Protein AF-A0A2E7USQ9-F1 (afdb_monomer_lite)

Sequence (144 aa):
MPRIRPIATLFLATFTAPALATEASSQSPYTQVRAAIDSMEGLHERLNRDIERGRTGPRGKAIECLTEQRAAMQSLLDLSRIERAQLVEAMADQDQGAVKQAHRNVMLWNVKAKVVADRVSGCPTQREYNVAKAVAEAEALGED

pLDDT: mean 79.6, std 19.43, range [35.69, 97.62]

Structure (mmCIF,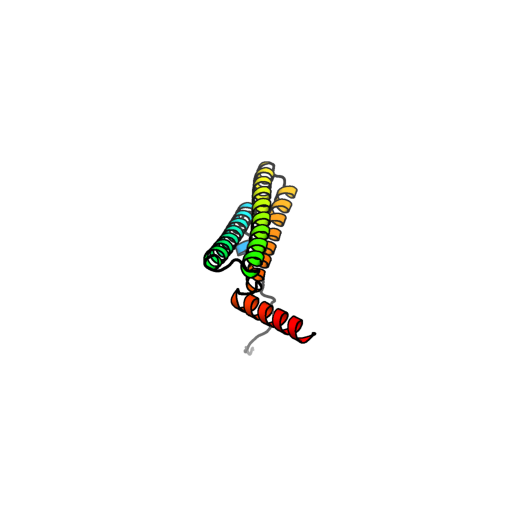 N/CA/C/O backbone):
data_AF-A0A2E7USQ9-F1
#
_entry.id   AF-A0A2E7USQ9-F1
#
loop_
_atom_site.group_PDB
_atom_site.id
_atom_site.type_symbol
_atom_site.label_atom_id
_atom_site.label_alt_id
_atom_site.label_comp_id
_atom_site.label_asym_id
_atom_site.label_entity_id
_atom_site.label_seq_id
_atom_site.pdbx_PDB_ins_code
_atom_site.Cartn_x
_atom_site.Cartn_y
_atom_site.Cartn_z
_atom_site.occupancy
_atom_site.B_iso_or_equiv
_atom_site.auth_seq_id
_atom_site.auth_comp_id
_atom_site.auth_asym_id
_atom_site.auth_atom_id
_atom_site.pdbx_PDB_model_num
ATOM 1 N N . MET A 1 1 ? -62.601 -39.008 -5.581 1.00 35.69 1 MET A N 1
ATOM 2 C CA . MET A 1 1 ? -61.443 -39.862 -5.926 1.00 35.69 1 MET A CA 1
ATOM 3 C C . MET A 1 1 ? -60.388 -39.014 -6.632 1.00 35.69 1 MET A C 1
ATOM 5 O O . MET A 1 1 ? -60.779 -38.174 -7.433 1.00 35.69 1 MET A O 1
ATOM 9 N N . PRO A 1 2 ? -59.098 -39.177 -6.294 1.00 42.56 2 PRO A N 1
ATOM 10 C CA . PRO A 1 2 ? -57.987 -38.326 -6.722 1.00 42.56 2 PRO A CA 1
ATOM 11 C C . PRO A 1 2 ? -57.250 -38.894 -7.948 1.00 42.56 2 PRO A C 1
ATOM 13 O O . PRO A 1 2 ? -57.318 -40.092 -8.216 1.00 42.56 2 PRO A O 1
ATOM 16 N N . ARG A 1 3 ? -56.445 -38.065 -8.625 1.00 43.75 3 ARG A N 1
ATOM 17 C CA . ARG A 1 3 ? -55.210 -38.526 -9.282 1.00 43.75 3 ARG A CA 1
ATOM 18 C C . ARG A 1 3 ? -54.097 -37.497 -9.082 1.00 43.75 3 ARG A C 1
ATOM 20 O O . ARG A 1 3 ? -54.270 -36.307 -9.311 1.00 43.75 3 ARG A O 1
ATOM 27 N N . ILE A 1 4 ? -52.986 -38.006 -8.568 1.00 47.16 4 ILE A N 1
ATOM 28 C CA . ILE A 1 4 ? -51.785 -37.325 -8.091 1.00 47.16 4 ILE A CA 1
ATOM 29 C C . ILE A 1 4 ? -50.684 -37.491 -9.156 1.00 47.16 4 ILE A C 1
ATOM 31 O O . ILE A 1 4 ? -50.366 -38.633 -9.460 1.00 47.16 4 ILE A O 1
ATOM 35 N N . ARG A 1 5 ? -50.123 -36.348 -9.614 1.00 45.59 5 ARG A N 1
ATOM 36 C CA . ARG A 1 5 ? -48.700 -35.993 -9.937 1.00 45.59 5 ARG A CA 1
ATOM 37 C C . ARG A 1 5 ? -47.876 -36.860 -10.929 1.00 45.59 5 ARG A C 1
ATOM 39 O O . ARG A 1 5 ? -48.326 -37.942 -11.278 1.00 45.59 5 ARG A O 1
ATOM 46 N N . PRO A 1 6 ? -46.609 -36.495 -11.279 1.00 57.44 6 PRO A N 1
ATOM 47 C CA . PRO A 1 6 ? -45.837 -35.221 -11.194 1.00 57.44 6 PRO A CA 1
ATOM 48 C C . PRO A 1 6 ? -45.204 -34.834 -12.567 1.00 57.44 6 PRO A C 1
ATOM 50 O O . PRO A 1 6 ? -45.391 -35.544 -13.543 1.00 57.44 6 PRO A O 1
ATOM 53 N N . ILE A 1 7 ? -44.508 -33.701 -12.738 1.00 45.31 7 ILE A N 1
ATOM 54 C CA . ILE A 1 7 ? -43.024 -33.556 -12.768 1.00 45.31 7 ILE A CA 1
ATOM 55 C C . ILE A 1 7 ? -42.801 -32.062 -13.122 1.00 45.31 7 ILE A C 1
ATOM 57 O O . ILE A 1 7 ? -43.359 -31.596 -14.107 1.00 45.31 7 ILE A O 1
ATOM 61 N N . ALA A 1 8 ? -42.311 -31.219 -12.204 1.00 41.78 8 ALA A N 1
ATOM 62 C CA . ALA A 1 8 ? -40.889 -30.896 -11.981 1.00 41.78 8 ALA A CA 1
ATOM 63 C C . ALA A 1 8 ? -40.335 -29.988 -13.112 1.00 41.78 8 ALA A C 1
ATOM 65 O O . ALA A 1 8 ? -40.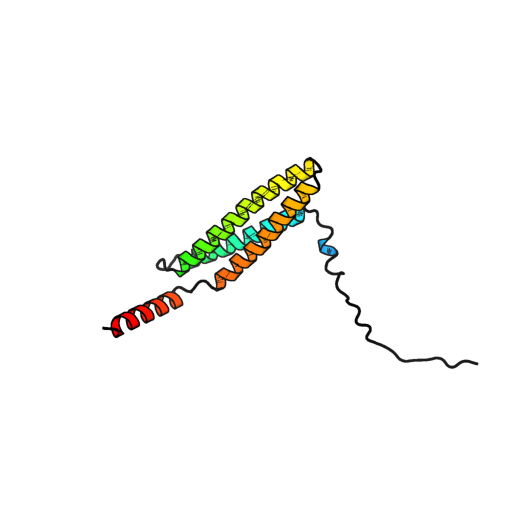545 -30.308 -14.270 1.00 41.78 8 ALA A O 1
ATOM 66 N N . THR A 1 9 ? -39.594 -28.890 -12.969 1.00 44.03 9 THR A N 1
ATOM 67 C CA . THR A 1 9 ? -39.052 -28.022 -11.906 1.00 44.03 9 THR A CA 1
ATOM 68 C C . THR A 1 9 ? -38.240 -26.941 -12.678 1.00 44.03 9 THR A C 1
ATOM 70 O O . THR A 1 9 ? -37.867 -27.195 -13.820 1.00 44.03 9 THR A O 1
ATOM 73 N N . LEU A 1 10 ? -37.863 -25.827 -12.025 1.00 41.69 10 LEU A N 1
ATOM 74 C CA . LEU A 1 10 ? -36.757 -24.899 -12.376 1.00 41.69 10 LEU A CA 1
ATOM 75 C C . LEU A 1 10 ? -37.043 -23.929 -13.548 1.00 41.69 10 LEU A C 1
ATOM 77 O O . LEU A 1 10 ? -37.456 -24.338 -14.616 1.00 41.69 10 LEU A O 1
ATOM 81 N N . PHE A 1 11 ? -36.859 -22.613 -13.454 1.00 41.03 11 PHE A N 1
ATOM 82 C CA . PHE A 1 11 ? -35.869 -21.827 -12.718 1.00 41.03 11 PHE A CA 1
ATOM 83 C C . PHE A 1 11 ? -36.539 -20.550 -12.174 1.00 41.03 11 PHE A C 1
ATOM 85 O O . PHE A 1 11 ? -36.808 -19.618 -12.929 1.00 41.03 11 PHE A O 1
ATOM 92 N N . LEU A 1 12 ? -36.765 -20.459 -10.859 1.00 42.09 12 LEU A N 1
ATOM 93 C CA . LEU A 1 12 ? -36.712 -19.141 -10.227 1.00 42.09 12 LEU A CA 1
ATOM 94 C C . LEU A 1 12 ? -35.230 -18.793 -10.152 1.00 42.09 12 LEU A C 1
ATOM 96 O O . LEU A 1 12 ? -34.477 -19.473 -9.458 1.00 42.09 12 LEU A O 1
ATOM 100 N N . ALA A 1 13 ? -34.819 -17.762 -10.887 1.00 43.69 13 ALA A N 1
ATOM 101 C CA . ALA A 1 13 ? -33.541 -17.096 -10.697 1.00 43.69 13 ALA A CA 1
ATOM 102 C C . ALA A 1 13 ? -33.545 -16.451 -9.305 1.00 43.69 13 ALA A C 1
ATOM 104 O O . ALA A 1 13 ? -33.795 -15.262 -9.124 1.00 43.69 13 ALA A O 1
ATOM 105 N N . THR A 1 14 ? -33.328 -17.278 -8.289 1.00 45.34 14 THR A N 1
ATOM 106 C CA . THR A 1 14 ? -32.891 -16.828 -6.984 1.00 45.34 14 THR A CA 1
ATOM 107 C C . THR A 1 14 ? -31.549 -16.151 -7.201 1.00 45.34 14 THR A C 1
ATOM 109 O O . THR A 1 14 ? -30.572 -16.809 -7.556 1.00 45.34 14 THR A O 1
ATOM 112 N N . PHE A 1 15 ? -31.502 -14.837 -6.998 1.00 47.16 15 PHE A N 1
ATOM 113 C CA . PHE A 1 15 ? -30.268 -14.109 -6.741 1.00 47.16 15 PHE A CA 1
ATOM 114 C C . PHE A 1 15 ? -29.657 -14.653 -5.439 1.00 47.16 15 PHE A C 1
ATOM 116 O O . PHE A 1 15 ? -29.797 -14.080 -4.363 1.00 47.16 15 PHE A O 1
ATOM 123 N N . THR A 1 16 ? -29.022 -15.821 -5.514 1.00 46.94 16 THR A N 1
ATOM 124 C CA . THR A 1 16 ? -28.206 -16.382 -4.442 1.00 46.94 16 THR A CA 1
ATOM 125 C C . THR A 1 16 ? -26.838 -15.727 -4.501 1.00 46.94 16 THR A C 1
ATOM 127 O O . THR A 1 16 ? -25.909 -16.253 -5.106 1.00 46.94 16 THR A O 1
ATOM 130 N N . ALA A 1 17 ? -26.714 -14.570 -3.865 1.00 50.66 17 ALA A N 1
ATOM 131 C CA . ALA A 1 17 ? -25.429 -14.073 -3.392 1.00 50.66 17 ALA A CA 1
ATOM 132 C C . ALA A 1 17 ? -25.669 -13.178 -2.170 1.00 50.66 17 ALA A C 1
ATOM 134 O O . ALA A 1 17 ? -25.849 -11.971 -2.313 1.00 50.66 17 ALA A O 1
ATOM 135 N N . PRO A 1 18 ? -25.752 -13.777 -0.966 1.00 44.59 18 PRO A N 1
ATOM 136 C CA . PRO A 1 18 ? -24.877 -13.259 0.090 1.00 44.59 18 PRO A CA 1
ATOM 137 C C . PRO A 1 18 ? -24.321 -14.324 1.055 1.00 44.59 18 PRO A C 1
ATOM 139 O O . PRO A 1 18 ? -23.768 -13.959 2.084 1.00 44.59 18 PRO A O 1
ATOM 142 N N . ALA A 1 19 ? -24.405 -15.626 0.759 1.00 38.72 19 ALA A N 1
ATOM 143 C CA . ALA A 1 19 ? -23.896 -16.649 1.690 1.00 38.72 19 ALA A CA 1
ATOM 144 C C . ALA A 1 19 ? -22.352 -16.708 1.779 1.00 38.72 19 ALA A C 1
ATOM 146 O O . ALA A 1 19 ? -21.811 -17.186 2.769 1.00 38.72 19 ALA A O 1
ATOM 147 N N . LEU A 1 20 ? -21.632 -16.170 0.786 1.00 39.47 20 LEU A N 1
ATOM 148 C CA . LEU A 1 20 ? -20.168 -16.004 0.836 1.00 39.47 20 LEU A CA 1
ATOM 149 C C . LEU A 1 20 ? -19.726 -14.680 1.486 1.00 39.47 20 LEU A C 1
ATOM 151 O O . LEU A 1 20 ? -18.545 -14.496 1.758 1.00 39.47 20 LEU A O 1
ATOM 155 N N . ALA A 1 21 ? -20.653 -13.754 1.757 1.00 42.81 21 ALA A N 1
ATOM 156 C CA . ALA A 1 21 ? -20.347 -12.503 2.456 1.00 42.81 21 ALA A CA 1
ATOM 157 C C . ALA A 1 21 ? -20.471 -12.640 3.985 1.00 42.81 21 ALA A C 1
ATOM 159 O O . ALA A 1 21 ? -19.933 -11.822 4.731 1.00 42.81 21 ALA A O 1
ATOM 160 N N . THR A 1 22 ? -21.151 -13.684 4.468 1.00 43.19 22 THR A N 1
ATOM 161 C CA . THR A 1 22 ? -21.406 -13.891 5.898 1.00 43.19 22 THR A CA 1
ATOM 162 C C . THR A 1 22 ? -20.185 -14.367 6.687 1.00 43.19 22 THR A C 1
ATOM 164 O O . THR A 1 22 ? -20.070 -14.024 7.861 1.00 43.19 22 THR A O 1
ATOM 167 N N . GLU A 1 23 ? -19.205 -15.034 6.071 1.00 39.03 23 GLU A N 1
ATOM 168 C CA . GLU A 1 23 ? -17.959 -15.403 6.772 1.00 39.03 23 GLU A CA 1
ATOM 169 C C . GLU A 1 23 ? -16.987 -14.222 6.941 1.00 39.03 23 GLU A C 1
ATOM 171 O O . GLU A 1 23 ? -16.177 -14.219 7.864 1.00 39.03 23 GLU A O 1
ATOM 176 N N . ALA A 1 24 ? -17.118 -13.163 6.132 1.00 46.41 24 ALA A N 1
ATOM 177 C CA . ALA A 1 24 ? -16.389 -11.908 6.341 1.00 46.41 24 ALA A CA 1
ATOM 178 C C . ALA A 1 24 ? -17.021 -11.031 7.443 1.00 46.41 24 ALA A C 1
ATOM 180 O O . ALA A 1 24 ? -16.353 -10.172 8.019 1.00 46.41 24 ALA A O 1
ATOM 181 N N . SER A 1 25 ? -18.303 -11.250 7.761 1.00 41.12 25 SER A N 1
ATOM 182 C CA . SER A 1 25 ? -19.079 -10.404 8.681 1.00 41.12 25 SER A CA 1
ATOM 183 C C . SER A 1 25 ? -18.902 -10.703 10.179 1.00 41.12 25 SER A C 1
ATOM 185 O O . SER A 1 25 ? -19.485 -10.001 11.000 1.00 41.12 25 SER A O 1
ATOM 187 N N . SER A 1 26 ? -18.078 -11.687 10.558 1.00 52.25 26 SER A N 1
ATOM 188 C CA . SER A 1 26 ? -17.787 -12.015 11.968 1.00 52.25 26 SER A CA 1
ATOM 189 C C . SER A 1 26 ? -16.426 -11.510 12.466 1.00 52.25 26 SER A C 1
ATOM 191 O O . SER A 1 26 ? -16.123 -11.618 13.655 1.00 52.25 26 SER A O 1
ATOM 193 N N . GLN A 1 27 ? -15.594 -10.945 11.586 1.00 64.25 27 GLN A N 1
ATOM 194 C CA . GLN A 1 27 ? -14.267 -10.446 11.945 1.00 64.25 27 GLN A CA 1
ATOM 195 C C . GLN A 1 27 ? -14.346 -9.010 12.468 1.00 64.25 27 GLN A C 1
ATOM 197 O O . GLN A 1 27 ? -14.917 -8.134 11.815 1.00 64.25 27 GLN A O 1
ATOM 202 N N . SER A 1 28 ? -13.745 -8.749 13.632 1.00 86.69 28 SER A N 1
ATOM 203 C CA . SER A 1 28 ? -13.698 -7.403 14.211 1.00 86.69 28 SER A CA 1
ATOM 204 C C . SER A 1 28 ? -12.992 -6.418 13.262 1.00 86.69 28 SER A C 1
ATOM 206 O O . SER A 1 28 ? -12.075 -6.829 12.537 1.00 86.69 28 SER A O 1
ATOM 208 N N . PRO A 1 29 ? -13.340 -5.115 13.282 1.00 88.25 29 PRO A N 1
ATOM 209 C CA . PRO A 1 29 ? -12.671 -4.102 12.460 1.00 88.25 29 PRO A CA 1
ATOM 210 C C . PRO A 1 29 ? -11.143 -4.144 12.588 1.00 88.25 29 PRO A C 1
ATOM 212 O O . PRO A 1 29 ? -10.433 -4.026 11.592 1.00 88.25 29 PRO A O 1
ATOM 215 N N . TYR A 1 30 ? -10.641 -4.414 13.796 1.00 91.75 30 TYR A N 1
ATOM 216 C CA . TYR A 1 30 ? -9.217 -4.599 14.057 1.00 91.75 30 TYR A CA 1
ATOM 217 C C . TYR A 1 30 ? -8.608 -5.769 13.273 1.00 91.75 30 TYR A C 1
ATOM 219 O O . TYR A 1 30 ? -7.573 -5.605 12.630 1.00 91.75 30 TYR A O 1
ATOM 227 N N . THR A 1 31 ? -9.244 -6.947 13.290 1.00 93.50 31 THR A N 1
ATOM 228 C CA . THR A 1 31 ? -8.731 -8.120 12.559 1.00 93.50 31 THR A CA 1
ATOM 229 C C . THR A 1 31 ? -8.702 -7.896 11.048 1.00 93.50 31 THR A C 1
ATOM 231 O O . THR A 1 31 ? -7.721 -8.264 10.402 1.00 93.50 31 THR A O 1
ATOM 234 N N . GLN A 1 32 ? -9.705 -7.206 10.497 1.00 94.75 32 GLN A N 1
ATOM 235 C CA . GLN A 1 32 ? -9.735 -6.849 9.077 1.00 94.75 32 GLN A CA 1
ATOM 236 C C . GLN A 1 32 ? -8.631 -5.846 8.714 1.00 94.75 32 GLN A C 1
ATOM 238 O O . GLN A 1 32 ? -7.930 -6.038 7.722 1.00 94.75 32 GLN A O 1
ATOM 243 N N . VAL A 1 33 ? -8.428 -4.810 9.538 1.00 95.62 33 VAL A N 1
ATOM 244 C CA . VAL A 1 33 ? -7.344 -3.828 9.357 1.00 95.62 33 VAL A CA 1
ATOM 245 C C . VAL A 1 33 ? -5.971 -4.485 9.436 1.00 95.62 33 VAL A C 1
ATOM 247 O O . VAL A 1 33 ? -5.108 -4.201 8.607 1.00 95.62 33 VAL A O 1
ATOM 250 N N . ARG A 1 34 ? -5.768 -5.401 10.387 1.00 95.81 34 ARG A N 1
ATOM 251 C CA . ARG A 1 34 ? -4.526 -6.169 10.490 1.00 95.81 34 ARG A CA 1
ATOM 252 C C . ARG A 1 34 ? -4.273 -6.987 9.224 1.00 95.81 34 ARG A C 1
ATOM 254 O O . ARG A 1 34 ? -3.222 -6.828 8.620 1.00 95.81 34 ARG A O 1
ATOM 261 N N . ALA A 1 35 ? -5.251 -7.776 8.778 1.00 96.12 35 ALA A N 1
ATOM 262 C CA . ALA A 1 35 ? -5.122 -8.577 7.560 1.00 96.12 35 ALA A CA 1
ATOM 263 C C . ALA A 1 35 ? -4.867 -7.713 6.309 1.00 96.12 35 ALA A C 1
ATOM 265 O O . ALA A 1 35 ? -4.112 -8.102 5.417 1.00 96.12 35 ALA A O 1
ATOM 266 N N . ALA A 1 36 ? -5.472 -6.524 6.240 1.00 96.88 36 ALA A N 1
ATOM 267 C CA . ALA A 1 36 ? -5.232 -5.571 5.165 1.00 96.88 36 ALA A CA 1
ATOM 268 C C . ALA A 1 36 ? -3.785 -5.050 5.165 1.00 96.88 36 ALA A C 1
ATOM 270 O O . ALA A 1 36 ? -3.163 -5.004 4.105 1.00 96.88 36 ALA A O 1
ATOM 271 N N . ILE A 1 37 ? -3.238 -4.700 6.332 1.00 97.31 37 ILE A N 1
ATOM 272 C CA . ILE A 1 37 ? -1.842 -4.258 6.471 1.00 97.31 37 ILE A CA 1
ATOM 273 C C . ILE A 1 37 ? -0.874 -5.390 6.138 1.00 97.31 37 ILE A C 1
ATOM 275 O O . ILE A 1 37 ? 0.009 -5.179 5.313 1.00 97.31 37 ILE A O 1
ATOM 279 N N . ASP A 1 38 ? -1.096 -6.594 6.665 1.00 97.38 38 ASP A N 1
ATOM 280 C CA . ASP A 1 38 ? -0.264 -7.767 6.369 1.00 97.38 38 ASP A CA 1
ATOM 281 C C . ASP A 1 38 ? -0.253 -8.065 4.849 1.00 97.38 38 ASP A C 1
ATOM 283 O O . ASP A 1 38 ? 0.786 -8.354 4.251 1.00 97.38 38 ASP A O 1
ATOM 287 N N . SER A 1 39 ? -1.402 -7.911 4.176 1.00 96.69 39 SER A N 1
ATOM 288 C CA . SER A 1 39 ? -1.509 -8.008 2.712 1.00 96.69 39 SER A CA 1
ATOM 289 C C . SER A 1 39 ? -0.663 -6.950 1.989 1.00 96.69 39 SER A C 1
ATOM 291 O O . SER A 1 39 ? 0.013 -7.271 1.007 1.00 96.69 39 SER A O 1
ATOM 293 N N . MET A 1 40 ? -0.687 -5.694 2.447 1.00 97.06 40 MET A N 1
ATOM 294 C CA . MET A 1 40 ? 0.130 -4.615 1.876 1.00 97.06 40 MET A CA 1
ATOM 295 C C . MET A 1 40 ? 1.628 -4.849 2.097 1.00 97.06 40 MET A C 1
ATOM 297 O O . MET A 1 40 ? 2.418 -4.631 1.178 1.00 97.06 40 MET A O 1
ATOM 301 N N . GLU A 1 41 ? 2.026 -5.347 3.270 1.00 97.31 41 GLU A N 1
ATOM 302 C CA . GLU A 1 41 ? 3.420 -5.685 3.575 1.00 97.31 41 GLU A CA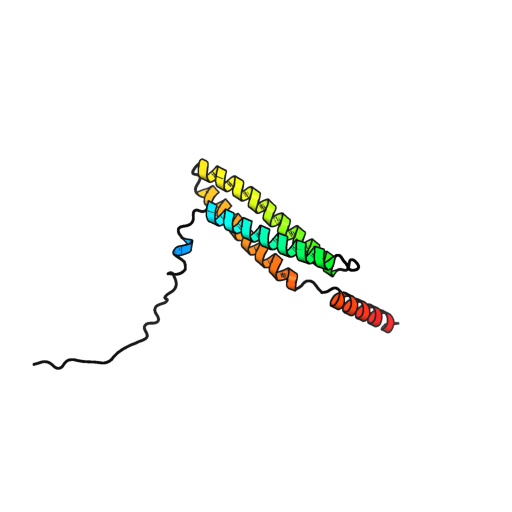 1
ATOM 303 C C . GLU A 1 41 ? 3.923 -6.781 2.630 1.00 97.31 41 GLU A C 1
ATOM 305 O O . GLU A 1 41 ? 4.965 -6.619 1.993 1.00 97.31 41 GLU A O 1
ATOM 310 N N . GLY A 1 42 ? 3.118 -7.824 2.401 1.00 96.19 42 GLY A N 1
ATOM 311 C CA . GLY A 1 42 ? 3.440 -8.868 1.427 1.00 96.19 42 GLY A CA 1
ATOM 312 C C . GLY A 1 42 ? 3.556 -8.363 -0.021 1.00 96.19 42 GLY A C 1
ATOM 313 O O . GLY A 1 42 ? 4.368 -8.881 -0.794 1.00 96.19 42 GLY A O 1
ATOM 314 N N . LEU A 1 43 ? 2.775 -7.349 -0.420 1.00 93.75 43 LEU A N 1
ATOM 315 C CA . LEU A 1 43 ? 2.920 -6.694 -1.731 1.00 93.75 43 LEU A CA 1
ATOM 316 C C . LEU A 1 43 ? 4.225 -5.893 -1.818 1.00 93.75 43 LEU A C 1
ATOM 318 O O . LEU A 1 43 ? 4.949 -6.016 -2.805 1.00 93.75 43 LEU A O 1
ATOM 322 N N . HIS A 1 44 ? 4.546 -5.119 -0.783 1.00 94.62 44 HIS A N 1
ATOM 323 C CA . HIS A 1 44 ? 5.775 -4.333 -0.723 1.00 94.62 44 HIS A CA 1
ATOM 324 C C . HIS A 1 44 ? 7.030 -5.217 -0.742 1.00 94.62 44 HIS A C 1
ATOM 326 O O . HIS A 1 44 ? 7.984 -4.933 -1.463 1.00 94.62 44 HIS A O 1
ATOM 332 N N . GLU A 1 45 ? 7.025 -6.334 -0.014 1.00 94.19 45 GLU A N 1
ATOM 333 C CA . GLU A 1 45 ? 8.120 -7.303 -0.043 1.00 94.19 45 GLU A CA 1
ATOM 334 C C . GLU A 1 45 ? 8.312 -7.946 -1.418 1.00 94.19 45 GLU A C 1
ATOM 336 O O . GLU A 1 45 ? 9.450 -8.111 -1.861 1.00 94.19 45 GLU A O 1
ATOM 341 N N . ARG A 1 46 ? 7.220 -8.301 -2.114 1.00 90.56 46 ARG A N 1
ATOM 342 C CA . ARG A 1 46 ? 7.298 -8.795 -3.500 1.00 90.56 46 ARG A CA 1
ATOM 343 C C . ARG A 1 46 ? 7.997 -7.779 -4.399 1.00 90.56 46 ARG A C 1
ATOM 345 O O . ARG A 1 46 ? 8.948 -8.145 -5.083 1.00 90.56 46 ARG A O 1
ATOM 352 N N . LEU A 1 47 ? 7.594 -6.513 -4.312 1.00 88.12 47 LEU A N 1
ATOM 353 C CA . LEU A 1 47 ? 8.184 -5.437 -5.102 1.00 88.12 47 LEU A CA 1
ATOM 354 C C . LEU A 1 47 ? 9.665 -5.201 -4.765 1.00 88.12 47 LEU A C 1
ATOM 356 O O . LEU A 1 47 ? 10.477 -5.001 -5.665 1.00 88.12 47 LEU A O 1
ATOM 360 N N . ASN A 1 48 ? 10.055 -5.295 -3.490 1.00 89.50 48 ASN A N 1
ATOM 361 C CA . ASN A 1 48 ? 11.467 -5.227 -3.100 1.00 89.50 48 ASN A CA 1
ATOM 362 C C . ASN A 1 48 ? 12.288 -6.360 -3.719 1.00 89.50 48 ASN A C 1
ATOM 364 O O . ASN A 1 48 ? 13.361 -6.100 -4.261 1.00 89.50 48 ASN A O 1
ATOM 368 N N . ARG A 1 49 ? 11.764 -7.593 -3.717 1.00 87.19 49 ARG A N 1
ATOM 369 C CA . ARG A 1 49 ? 12.423 -8.729 -4.378 1.00 87.19 49 ARG A CA 1
ATOM 370 C C . ARG A 1 49 ? 12.526 -8.546 -5.891 1.00 87.19 49 ARG A C 1
ATOM 372 O O . ARG A 1 49 ? 13.495 -9.014 -6.485 1.00 87.19 49 ARG A O 1
ATOM 379 N N . ASP A 1 50 ? 11.550 -7.903 -6.526 1.00 83.06 50 ASP A N 1
ATOM 380 C CA . ASP A 1 50 ? 11.593 -7.597 -7.962 1.00 83.06 50 ASP A CA 1
ATOM 381 C C . ASP A 1 50 ? 12.678 -6.559 -8.277 1.00 83.06 50 ASP A C 1
ATOM 383 O O . ASP A 1 50 ? 13.484 -6.758 -9.188 1.00 83.06 50 ASP A O 1
ATOM 387 N N . ILE A 1 51 ? 12.773 -5.504 -7.461 1.00 82.00 51 ILE A N 1
ATOM 388 C CA . ILE A 1 51 ? 13.828 -4.486 -7.563 1.00 82.00 51 ILE A CA 1
ATOM 389 C C . ILE A 1 51 ? 15.212 -5.099 -7.335 1.00 82.00 51 ILE A C 1
ATOM 391 O O . ILE A 1 51 ? 16.142 -4.809 -8.085 1.00 82.00 51 ILE A O 1
ATOM 395 N N . GLU A 1 52 ? 15.368 -5.946 -6.315 1.00 82.94 52 GLU A N 1
ATOM 396 C CA . GLU A 1 52 ? 16.638 -6.612 -6.006 1.00 82.94 52 GLU A CA 1
ATOM 397 C C . GLU A 1 52 ? 17.086 -7.545 -7.132 1.00 82.94 52 GLU A C 1
ATOM 399 O O . GLU A 1 52 ? 18.249 -7.493 -7.533 1.00 82.94 52 GLU A O 1
ATOM 404 N N . ARG A 1 53 ? 16.165 -8.331 -7.705 1.00 76.75 53 ARG A N 1
ATOM 405 C CA . ARG A 1 53 ? 16.448 -9.169 -8.881 1.00 76.75 53 ARG A CA 1
ATOM 406 C C . ARG A 1 53 ? 16.839 -8.344 -10.106 1.00 76.75 53 ARG A C 1
ATOM 408 O O . ARG A 1 53 ? 17.719 -8.759 -10.852 1.00 76.75 53 ARG A O 1
ATOM 415 N N . GLY A 1 54 ? 16.227 -7.175 -10.297 1.00 67.56 54 GLY A N 1
ATOM 416 C CA . GLY A 1 54 ? 16.568 -6.247 -11.379 1.00 67.56 54 GLY A CA 1
ATOM 417 C C . GLY A 1 54 ? 17.889 -5.494 -11.177 1.00 67.56 54 GLY A C 1
ATOM 418 O O . GLY A 1 54 ? 18.428 -4.933 -12.129 1.00 67.56 54 GLY A O 1
ATOM 419 N N . ARG A 1 55 ? 18.441 -5.482 -9.957 1.00 66.88 55 ARG A N 1
ATOM 420 C CA . ARG A 1 55 ? 19.588 -4.646 -9.560 1.00 66.88 55 ARG A CA 1
ATOM 421 C C . ARG A 1 55 ? 20.947 -5.125 -10.075 1.00 66.88 55 ARG A C 1
ATOM 423 O O . ARG A 1 55 ? 21.918 -4.384 -9.958 1.00 66.88 55 ARG A O 1
ATOM 430 N N . THR A 1 56 ? 21.028 -6.339 -10.617 1.00 57.53 56 THR A N 1
ATOM 431 C CA . THR A 1 56 ? 22.259 -6.923 -11.179 1.00 57.53 56 THR A CA 1
ATOM 432 C C . THR A 1 56 ? 22.586 -6.412 -12.590 1.00 57.53 56 THR A C 1
ATOM 434 O O . THR A 1 56 ? 23.662 -6.710 -13.103 1.00 57.53 56 THR A O 1
ATOM 437 N N . GLY A 1 57 ? 21.701 -5.617 -13.206 1.00 59.66 57 GLY A N 1
ATOM 438 C CA . GLY A 1 57 ? 21.928 -4.938 -14.486 1.00 59.66 57 GLY A CA 1
ATOM 439 C C . GLY A 1 57 ? 22.163 -3.422 -14.355 1.00 59.66 57 GLY A C 1
ATOM 440 O O . GLY A 1 57 ? 22.006 -2.853 -13.272 1.00 59.66 57 GLY A O 1
ATOM 441 N N . PRO A 1 58 ? 22.532 -2.733 -15.453 1.00 56.91 58 PRO A N 1
ATOM 442 C CA . PRO A 1 58 ? 22.622 -1.274 -15.472 1.00 56.91 58 PRO A CA 1
ATOM 443 C C . PRO A 1 58 ? 21.283 -0.643 -15.063 1.00 56.91 58 PRO A C 1
ATOM 445 O O . PRO A 1 58 ? 20.223 -1.077 -15.514 1.00 56.91 58 PRO A O 1
ATOM 448 N N . ARG A 1 59 ? 21.331 0.389 -14.206 1.00 62.94 59 ARG A N 1
ATOM 449 C CA . ARG A 1 59 ? 20.143 1.134 -13.755 1.00 62.94 59 ARG A CA 1
ATOM 450 C C . ARG A 1 59 ? 19.483 1.830 -14.947 1.00 62.94 59 ARG A C 1
ATOM 452 O O . ARG A 1 59 ? 19.959 2.869 -15.388 1.00 62.94 59 ARG A O 1
ATOM 459 N N . GLY A 1 60 ? 18.422 1.233 -15.483 1.00 69.69 60 GLY A N 1
ATOM 460 C CA . GLY A 1 60 ? 17.564 1.834 -16.505 1.00 69.69 60 GLY A CA 1
ATOM 461 C C . GLY A 1 60 ? 16.228 2.318 -15.943 1.00 69.69 60 GLY A C 1
ATOM 462 O O . GLY A 1 60 ? 15.890 2.035 -14.790 1.00 69.69 60 GLY A O 1
ATOM 463 N N . LYS A 1 61 ? 15.426 2.973 -16.796 1.00 74.19 61 LYS A N 1
ATOM 464 C CA . LYS A 1 61 ? 14.072 3.470 -16.468 1.00 74.19 61 LYS A CA 1
ATOM 465 C C . LYS A 1 61 ? 13.128 2.388 -15.918 1.00 74.19 61 LYS A C 1
ATOM 467 O O . LYS A 1 61 ? 12.174 2.696 -15.212 1.00 74.19 61 LYS A O 1
ATOM 472 N N . ALA A 1 62 ? 13.417 1.115 -16.195 1.00 73.88 62 ALA A N 1
ATOM 473 C CA . ALA A 1 62 ? 12.747 -0.035 -15.593 1.00 73.88 62 ALA A CA 1
ATOM 474 C C . ALA A 1 62 ? 12.867 -0.047 -14.055 1.00 73.88 62 ALA A C 1
ATOM 476 O O . ALA A 1 62 ? 11.873 -0.194 -13.349 1.00 73.88 62 ALA A O 1
ATOM 477 N N . ILE A 1 63 ? 14.079 0.158 -13.522 1.00 79.12 63 ILE A N 1
ATOM 478 C CA . ILE A 1 63 ? 14.329 0.186 -12.072 1.00 79.12 63 ILE A CA 1
ATOM 479 C C . ILE A 1 63 ? 13.746 1.458 -11.448 1.00 79.12 63 ILE A C 1
ATOM 481 O O . ILE A 1 63 ? 13.254 1.405 -10.322 1.00 79.12 63 ILE A O 1
ATOM 485 N N . GLU A 1 64 ? 13.762 2.582 -12.168 1.00 83.44 64 GLU A N 1
ATOM 486 C CA . GLU A 1 64 ? 13.131 3.834 -11.727 1.00 83.44 64 GLU A CA 1
ATOM 487 C C . GLU A 1 64 ? 11.620 3.648 -11.543 1.00 83.44 64 GLU A C 1
ATOM 489 O O . GLU A 1 64 ? 11.124 3.887 -10.445 1.00 83.44 64 GLU A O 1
ATOM 494 N N . CYS A 1 65 ? 10.922 3.086 -12.539 1.00 85.75 65 CYS A N 1
ATOM 495 C CA . CYS A 1 65 ? 9.493 2.761 -12.448 1.00 85.75 65 CYS A CA 1
ATOM 496 C C . CYS A 1 65 ? 9.178 1.883 -11.228 1.00 85.75 65 CYS A C 1
ATOM 498 O O . CYS A 1 65 ? 8.288 2.200 -10.437 1.00 85.75 65 CYS A O 1
ATOM 500 N N . LEU A 1 66 ? 9.944 0.806 -11.017 1.00 85.69 66 LEU A N 1
ATOM 501 C CA . LEU A 1 66 ? 9.764 -0.069 -9.854 1.00 85.69 66 LEU A CA 1
ATOM 502 C C . LEU A 1 66 ? 10.021 0.665 -8.528 1.00 85.69 66 LEU A C 1
ATOM 504 O O . LEU A 1 66 ? 9.310 0.448 -7.546 1.00 85.69 66 LEU A O 1
ATOM 508 N N . THR A 1 67 ? 11.017 1.553 -8.497 1.00 87.56 67 THR A N 1
ATOM 509 C CA . THR A 1 67 ? 11.357 2.357 -7.314 1.00 87.56 67 THR A CA 1
ATOM 510 C C . THR A 1 67 ? 10.253 3.364 -6.984 1.00 87.56 67 THR A C 1
ATOM 512 O O . THR A 1 67 ? 9.921 3.534 -5.811 1.00 87.56 67 THR A O 1
ATOM 515 N N . GLU A 1 68 ? 9.627 3.976 -7.990 1.00 90.00 68 GLU A N 1
ATOM 516 C CA . GLU A 1 68 ? 8.462 4.849 -7.812 1.00 90.00 68 GLU A CA 1
ATOM 517 C C . GLU A 1 68 ? 7.260 4.084 -7.250 1.00 90.00 68 GLU A C 1
ATOM 519 O O . GLU A 1 68 ? 6.661 4.515 -6.261 1.00 90.00 68 GLU A O 1
ATOM 524 N N . GLN A 1 69 ? 6.941 2.909 -7.814 1.00 90.38 69 GLN A N 1
ATOM 525 C CA . GLN A 1 69 ? 5.861 2.070 -7.279 1.00 90.38 69 GLN A CA 1
ATOM 526 C C . GLN A 1 69 ? 6.156 1.639 -5.834 1.00 90.38 69 GLN A C 1
ATOM 528 O O . GLN A 1 69 ? 5.249 1.589 -5.001 1.00 90.38 69 GLN A O 1
ATOM 533 N N . ARG A 1 70 ? 7.430 1.387 -5.496 1.00 92.00 70 ARG A N 1
ATOM 534 C CA . ARG A 1 70 ? 7.850 1.057 -4.128 1.00 92.00 70 ARG A CA 1
ATOM 535 C C . ARG A 1 70 ? 7.613 2.221 -3.179 1.00 92.00 70 ARG A C 1
ATOM 537 O O . ARG A 1 70 ? 7.068 2.002 -2.101 1.00 92.00 70 ARG A O 1
ATOM 544 N N . ALA A 1 71 ? 7.996 3.435 -3.564 1.00 93.06 71 ALA A N 1
ATOM 545 C CA . ALA A 1 71 ? 7.765 4.622 -2.748 1.00 93.06 71 ALA A CA 1
ATOM 546 C C . ALA A 1 71 ? 6.262 4.843 -2.499 1.00 93.06 71 ALA A C 1
ATOM 548 O O . ALA A 1 71 ? 5.854 5.038 -1.355 1.00 93.06 71 ALA A O 1
ATOM 549 N N . ALA A 1 72 ? 5.432 4.710 -3.540 1.00 93.88 72 ALA A N 1
ATOM 550 C CA . ALA A 1 72 ? 3.979 4.814 -3.415 1.00 93.88 72 ALA A CA 1
ATOM 551 C C . ALA A 1 72 ? 3.397 3.747 -2.469 1.00 93.88 72 ALA A C 1
ATOM 553 O O . ALA A 1 72 ? 2.573 4.061 -1.608 1.00 93.88 72 ALA A O 1
ATOM 554 N N . MET A 1 73 ? 3.850 2.495 -2.589 1.00 94.88 73 MET A N 1
ATOM 555 C CA . MET A 1 73 ? 3.445 1.402 -1.702 1.00 94.88 73 MET A CA 1
ATOM 556 C C . MET A 1 73 ? 3.853 1.662 -0.245 1.00 94.88 73 MET A C 1
ATOM 558 O O . MET A 1 73 ? 3.049 1.466 0.666 1.00 94.88 73 MET A O 1
ATOM 562 N N . GLN A 1 74 ? 5.080 2.139 -0.022 1.00 96.19 74 GLN A N 1
ATOM 563 C CA . GLN A 1 74 ? 5.588 2.470 1.308 1.00 96.19 74 GLN A CA 1
ATOM 564 C C . GLN A 1 74 ? 4.746 3.573 1.967 1.00 96.19 74 GLN A C 1
ATOM 566 O O . GLN A 1 74 ? 4.340 3.421 3.115 1.00 96.19 74 GLN A O 1
ATOM 571 N N . SER A 1 75 ? 4.389 4.631 1.230 1.00 96.88 75 SER A N 1
ATOM 572 C CA . SER A 1 75 ? 3.510 5.685 1.755 1.00 96.88 75 SER A CA 1
ATOM 573 C C . SER A 1 75 ? 2.136 5.153 2.176 1.00 96.88 75 SER A C 1
ATOM 575 O O . SER A 1 75 ? 1.620 5.548 3.219 1.00 96.88 75 SER A O 1
ATOM 577 N N . LEU A 1 76 ? 1.540 4.235 1.404 1.00 97.00 76 LEU A N 1
ATOM 578 C CA . LEU A 1 76 ? 0.259 3.614 1.768 1.00 97.00 76 LEU A CA 1
ATOM 579 C C . LEU A 1 76 ? 0.377 2.748 3.029 1.00 97.00 76 LEU A C 1
ATOM 581 O O . LEU A 1 76 ? -0.529 2.763 3.865 1.00 97.00 76 LEU A O 1
ATOM 585 N N . LEU A 1 77 ? 1.485 2.022 3.186 1.00 96.69 77 LEU A N 1
ATOM 586 C CA . LEU A 1 77 ? 1.770 1.236 4.386 1.00 96.69 77 LEU A CA 1
ATOM 587 C C . LEU A 1 77 ? 1.907 2.112 5.629 1.00 96.69 77 LEU A C 1
ATOM 589 O O . LEU A 1 77 ? 1.299 1.812 6.656 1.00 96.69 77 LEU A O 1
ATOM 593 N N . ASP A 1 78 ? 2.669 3.197 5.533 1.00 97.25 78 ASP A N 1
ATOM 594 C CA . ASP A 1 78 ? 2.906 4.095 6.662 1.00 97.25 78 ASP A CA 1
ATOM 595 C C . ASP A 1 78 ? 1.611 4.774 7.112 1.00 97.25 78 ASP A C 1
ATOM 597 O O . ASP A 1 78 ? 1.282 4.751 8.299 1.00 97.25 78 ASP A O 1
ATOM 601 N N . LEU A 1 79 ? 0.812 5.266 6.161 1.00 97.38 79 LEU A N 1
ATOM 602 C CA . LEU A 1 79 ? -0.520 5.796 6.446 1.00 97.38 79 LEU A CA 1
ATOM 603 C C . LEU A 1 79 ? -1.411 4.741 7.121 1.00 97.38 79 LEU A C 1
ATOM 605 O O . LEU A 1 79 ? -2.032 5.010 8.148 1.00 97.38 79 LEU A O 1
ATOM 609 N N . SER A 1 80 ? -1.427 3.511 6.602 1.00 97.25 80 SER A N 1
ATOM 610 C CA . SER A 1 80 ? -2.256 2.434 7.158 1.00 97.25 80 SER A CA 1
ATOM 611 C C . SER A 1 80 ? -1.849 2.044 8.581 1.00 97.25 80 SER A C 1
ATOM 613 O O . SER A 1 80 ? -2.702 1.707 9.399 1.00 97.25 80 SER A O 1
ATOM 615 N N . ARG A 1 81 ? -0.553 2.109 8.906 1.00 96.50 81 ARG A N 1
ATOM 616 C CA . ARG A 1 81 ? -0.047 1.868 10.265 1.00 96.50 81 ARG A CA 1
ATOM 617 C C . ARG A 1 81 ? -0.493 2.955 11.242 1.00 96.50 81 ARG A C 1
ATOM 619 O O . ARG A 1 81 ? -0.843 2.616 12.372 1.00 96.50 81 ARG A O 1
ATOM 626 N N . ILE A 1 82 ? -0.526 4.214 10.801 1.00 97.12 82 ILE A N 1
ATOM 627 C CA . ILE A 1 82 ? -1.050 5.340 11.589 1.00 97.12 82 ILE A CA 1
ATOM 628 C C . ILE A 1 82 ? -2.545 5.137 11.869 1.00 97.12 82 ILE A C 1
ATOM 630 O O . ILE A 1 82 ? -2.956 5.161 13.025 1.00 97.12 82 ILE A O 1
ATOM 634 N N . GLU A 1 83 ? -3.348 4.839 10.846 1.00 96.69 83 GLU A N 1
ATOM 635 C CA . GLU A 1 83 ? -4.789 4.593 11.026 1.00 96.69 83 GLU A CA 1
ATOM 636 C C . GLU A 1 83 ? -5.073 3.352 11.883 1.00 96.69 83 GLU A C 1
ATOM 638 O O . GLU A 1 83 ? -6.048 3.322 12.627 1.00 96.69 83 GLU A O 1
ATOM 643 N N . ARG A 1 84 ? -4.214 2.323 11.855 1.00 96.56 84 ARG A N 1
ATOM 644 C CA . ARG A 1 84 ? -4.341 1.195 12.793 1.00 96.56 84 ARG A CA 1
ATOM 645 C C . ARG A 1 84 ? -4.171 1.644 14.243 1.00 96.56 84 ARG A C 1
ATOM 647 O O . ARG A 1 84 ? -4.873 1.123 15.104 1.00 96.56 84 ARG A O 1
ATOM 654 N N . ALA A 1 85 ? -3.239 2.554 14.526 1.00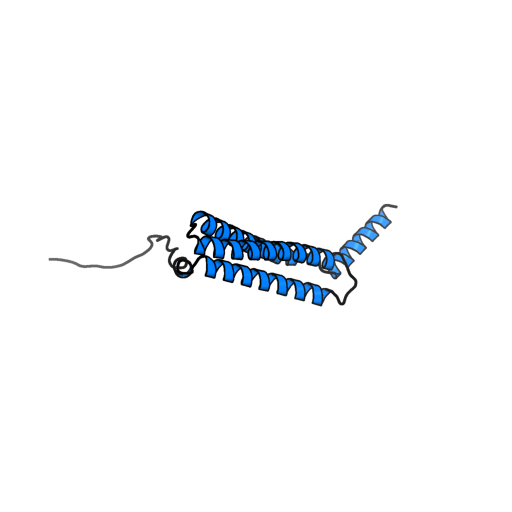 96.12 85 ALA A N 1
ATOM 655 C CA . ALA A 1 85 ? -3.068 3.091 15.875 1.00 96.12 85 ALA A CA 1
ATOM 656 C C . ALA A 1 85 ? -4.312 3.889 16.299 1.00 96.12 85 ALA A C 1
ATOM 658 O O . ALA A 1 85 ? -4.880 3.607 17.351 1.00 96.12 85 ALA A O 1
ATOM 659 N N . GLN A 1 86 ? -4.810 4.763 15.417 1.00 95.06 86 GLN A N 1
ATOM 660 C CA . GLN A 1 86 ? -6.043 5.533 15.636 1.00 95.06 86 GLN A CA 1
ATOM 661 C C . GLN A 1 86 ? -7.270 4.635 15.835 1.00 95.06 86 GLN A C 1
ATOM 663 O O . GLN A 1 86 ? -8.109 4.909 16.685 1.00 95.06 86 GLN A O 1
ATOM 668 N N . LEU A 1 87 ? -7.364 3.520 15.103 1.00 95.88 87 LEU A N 1
ATOM 669 C CA . LEU A 1 87 ? -8.413 2.522 15.298 1.00 95.88 87 LEU A CA 1
ATOM 670 C C . LEU A 1 87 ? -8.372 1.936 16.713 1.00 95.88 87 LEU A C 1
ATOM 672 O O . LEU A 1 87 ? -9.420 1.774 17.329 1.00 95.88 87 LEU A O 1
ATOM 676 N N . VAL A 1 88 ? -7.183 1.588 17.216 1.00 95.88 88 VAL A N 1
ATOM 677 C CA . VAL A 1 88 ? -7.022 1.013 18.562 1.00 95.88 88 VAL A CA 1
ATOM 678 C C . VAL A 1 88 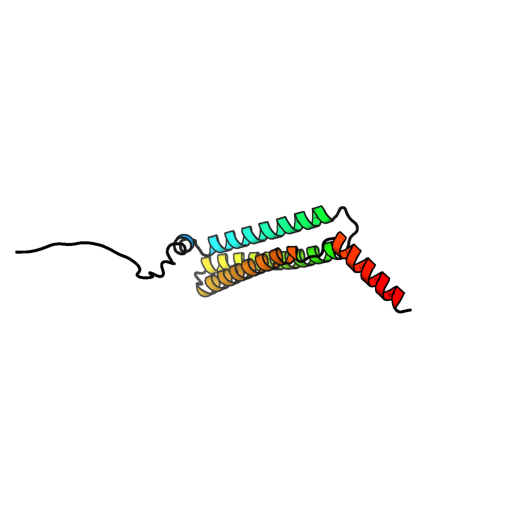? -7.424 2.025 19.635 1.00 95.88 88 VAL A C 1
ATOM 680 O O . VAL A 1 88 ? -8.149 1.655 20.555 1.00 95.88 88 VAL A O 1
ATOM 683 N N . GLU A 1 89 ? -7.012 3.286 19.488 1.00 96.31 89 GLU A N 1
ATOM 684 C CA . GLU A 1 89 ? -7.409 4.385 20.380 1.00 96.31 89 GLU A CA 1
ATOM 685 C C . GLU A 1 89 ? -8.932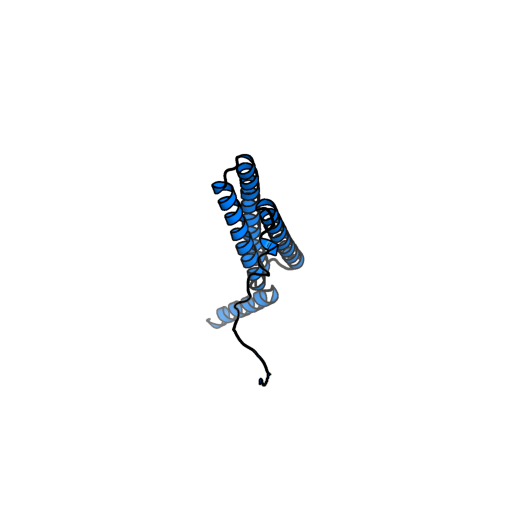 4.591 20.359 1.00 96.31 89 GLU A C 1
ATOM 687 O O . GLU A 1 89 ? -9.588 4.486 21.392 1.00 96.31 89 GLU A O 1
ATOM 692 N N . ALA A 1 90 ? -9.528 4.730 19.172 1.00 95.44 90 ALA A N 1
ATOM 693 C CA . ALA A 1 90 ? -10.971 4.905 19.015 1.00 95.44 90 ALA A CA 1
ATOM 694 C C . ALA A 1 90 ? -11.789 3.720 19.557 1.00 95.44 90 ALA A C 1
ATOM 696 O O . ALA A 1 90 ? -12.885 3.902 20.089 1.00 95.44 90 ALA A O 1
ATOM 697 N N . MET A 1 91 ? -11.275 2.490 19.437 1.00 93.38 91 MET A N 1
ATOM 698 C CA . MET A 1 91 ? -11.908 1.308 20.028 1.00 93.38 91 MET A CA 1
ATOM 699 C C . MET A 1 91 ? -11.877 1.345 21.560 1.00 93.38 91 MET A C 1
ATOM 701 O O . MET A 1 91 ? -12.854 0.923 22.180 1.00 93.38 91 MET A O 1
ATOM 705 N N . ALA A 1 92 ? -10.789 1.834 22.162 1.00 95.00 92 ALA A N 1
ATOM 706 C CA . ALA A 1 92 ? -10.683 2.002 23.610 1.00 95.00 92 ALA A CA 1
ATOM 707 C C . ALA A 1 92 ? -11.639 3.092 24.124 1.00 95.00 92 ALA A C 1
ATOM 709 O O . ALA A 1 92 ? -12.318 2.882 25.129 1.00 95.00 92 ALA A O 1
ATOM 710 N N . ASP A 1 93 ? -11.768 4.187 23.372 1.00 96.75 93 ASP A N 1
ATOM 711 C CA . ASP A 1 93 ? -12.660 5.313 23.678 1.00 96.75 93 ASP A CA 1
ATOM 712 C C . ASP A 1 93 ? -14.134 5.044 23.318 1.00 96.75 93 ASP A C 1
ATOM 714 O O . ASP A 1 93 ? -15.010 5.870 23.571 1.00 96.75 93 ASP A O 1
ATOM 718 N N . GLN A 1 94 ? -14.429 3.878 22.731 1.00 94.38 94 GLN A N 1
ATOM 719 C CA . GLN A 1 94 ? -15.749 3.481 22.227 1.00 94.38 94 GLN A CA 1
ATOM 720 C C . GLN A 1 94 ? -16.334 4.426 21.156 1.00 94.38 94 GLN A C 1
ATOM 722 O O . GLN A 1 94 ? -17.535 4.371 20.870 1.00 94.38 94 GLN A O 1
ATOM 727 N N . ASP A 1 95 ? -15.497 5.228 20.492 1.00 96.31 95 ASP A N 1
ATOM 728 C CA . ASP A 1 95 ? -15.902 6.117 19.403 1.00 96.31 95 ASP A CA 1
ATOM 729 C C . ASP A 1 95 ? -16.138 5.326 18.107 1.00 96.31 95 ASP A C 1
ATOM 731 O O . ASP A 1 95 ? -15.256 5.115 17.270 1.00 96.31 95 ASP A O 1
ATOM 735 N N . GLN A 1 96 ? -17.387 4.906 17.907 1.00 92.88 96 GLN A N 1
ATOM 736 C CA . GLN A 1 96 ? -17.797 4.161 16.715 1.00 92.88 96 GLN A CA 1
ATOM 737 C C . GLN A 1 96 ? -17.654 4.960 15.408 1.00 92.88 96 GLN A C 1
ATOM 739 O O . GLN A 1 96 ? -17.613 4.355 14.333 1.00 92.88 96 GLN A O 1
ATOM 744 N N . GLY A 1 97 ? -17.613 6.294 15.468 1.00 93.31 97 GLY A N 1
ATOM 745 C CA . GLY A 1 97 ? -17.392 7.149 14.304 1.00 93.31 97 GLY A CA 1
ATOM 746 C C . GLY A 1 97 ? -15.946 7.053 13.832 1.00 93.31 97 GLY A C 1
ATOM 747 O O . GLY A 1 97 ? -15.696 6.674 12.682 1.00 93.31 97 GLY A O 1
ATOM 748 N N . ALA A 1 98 ? -15.006 7.300 14.744 1.00 94.44 98 ALA A N 1
ATOM 749 C CA . ALA A 1 98 ? -13.576 7.195 14.472 1.00 94.44 98 ALA A CA 1
ATOM 750 C C . ALA A 1 98 ? -13.161 5.761 14.092 1.00 94.44 98 ALA A C 1
ATOM 752 O O . ALA A 1 98 ? -12.414 5.578 13.129 1.00 94.44 98 ALA A O 1
ATOM 753 N N . VAL A 1 99 ? -13.731 4.729 14.735 1.00 94.12 99 VAL A N 1
ATOM 754 C CA . VAL A 1 99 ? -13.496 3.317 14.366 1.00 94.12 99 VAL A CA 1
ATOM 755 C C . VAL A 1 99 ? -13.862 3.039 12.905 1.00 94.12 99 VAL A C 1
ATOM 757 O O . VAL A 1 99 ? -13.079 2.438 12.165 1.00 94.12 99 VAL A O 1
ATOM 760 N N . LYS A 1 100 ? -15.047 3.480 12.460 1.00 93.94 100 LYS A N 1
ATOM 761 C CA . LYS A 1 100 ? -15.500 3.280 11.072 1.00 93.94 100 LYS A CA 1
ATOM 762 C C . LYS A 1 100 ? -14.635 4.044 10.076 1.00 93.94 100 LYS A C 1
ATOM 764 O O . LYS A 1 100 ? -14.369 3.531 8.989 1.00 93.94 100 LYS A O 1
ATOM 769 N N . GLN A 1 101 ? -14.211 5.254 10.431 1.00 96.25 101 GLN A N 1
ATOM 770 C CA . GLN A 1 101 ? -13.354 6.073 9.582 1.00 96.25 101 GLN A CA 1
ATOM 771 C C . GLN A 1 101 ? -11.978 5.430 9.391 1.00 96.25 101 GLN A C 1
ATOM 773 O O . GLN A 1 101 ? -11.570 5.223 8.247 1.00 96.25 101 GLN A O 1
ATOM 778 N N . ALA A 1 102 ? -11.318 5.040 10.483 1.00 95.56 102 ALA A N 1
ATOM 779 C CA . ALA A 1 102 ? -9.999 4.423 10.429 1.00 95.56 102 ALA A CA 1
ATOM 780 C C . ALA A 1 102 ? -10.022 3.085 9.676 1.00 95.56 102 ALA A C 1
ATOM 782 O O . ALA A 1 102 ? -9.206 2.846 8.781 1.00 95.56 102 ALA A O 1
ATOM 783 N N . HIS A 1 103 ? -11.026 2.240 9.949 1.00 96.56 103 HIS A N 1
ATOM 784 C CA . HIS A 1 103 ? -11.243 1.000 9.196 1.00 96.56 103 HIS A CA 1
ATOM 785 C C . HIS A 1 103 ? -11.400 1.274 7.697 1.00 96.56 103 HIS A C 1
ATOM 787 O O . HIS A 1 103 ? -10.677 0.695 6.883 1.00 96.56 103 HIS A O 1
ATOM 793 N N . ARG A 1 104 ? -12.276 2.210 7.313 1.00 96.50 104 ARG A N 1
ATOM 794 C CA . ARG A 1 104 ? -12.498 2.567 5.906 1.00 96.50 104 ARG A CA 1
ATOM 795 C C . ARG A 1 104 ? -11.222 3.064 5.226 1.00 96.50 104 ARG A C 1
ATOM 797 O O . ARG A 1 104 ? -10.967 2.668 4.087 1.00 96.50 104 ARG A O 1
ATOM 804 N N . ASN A 1 105 ? -10.437 3.909 5.890 1.00 97.56 105 ASN A N 1
ATOM 805 C CA . ASN A 1 105 ? -9.204 4.466 5.334 1.00 97.56 105 ASN A CA 1
ATOM 806 C C . ASN A 1 105 ? -8.191 3.362 5.013 1.00 97.56 105 ASN A C 1
ATOM 808 O O . ASN A 1 105 ? -7.738 3.266 3.868 1.00 97.56 105 ASN A O 1
ATOM 812 N N . VAL A 1 106 ? -7.930 2.459 5.964 1.00 97.62 106 VAL A N 1
ATOM 813 C CA . VAL A 1 106 ? -7.031 1.314 5.743 1.00 97.62 106 VAL A CA 1
ATOM 814 C C . VAL A 1 106 ? -7.537 0.418 4.614 1.00 97.62 106 VAL A C 1
ATOM 816 O O . VAL A 1 106 ? -6.761 0.025 3.742 1.00 97.62 106 VAL A O 1
ATOM 819 N N . MET A 1 107 ? -8.837 0.110 4.580 1.00 97.12 107 MET A N 1
ATOM 820 C CA . MET A 1 107 ? -9.395 -0.745 3.527 1.00 97.12 107 MET A CA 1
ATOM 821 C C . MET A 1 107 ? -9.252 -0.112 2.137 1.00 97.12 107 MET A C 1
ATOM 823 O O . MET A 1 107 ? -8.888 -0.802 1.183 1.00 97.12 107 MET A O 1
ATOM 827 N N . LEU A 1 108 ? -9.468 1.202 2.015 1.00 97.38 108 LEU A N 1
ATOM 828 C CA . LEU A 1 108 ? -9.256 1.933 0.763 1.00 97.38 108 LEU A CA 1
ATOM 829 C C . LEU A 1 108 ? -7.785 1.931 0.338 1.00 97.38 108 LEU A C 1
ATOM 831 O O . LEU A 1 108 ? -7.489 1.749 -0.844 1.00 97.38 108 LEU A O 1
ATOM 835 N N . TRP A 1 109 ? -6.854 2.114 1.271 1.00 97.50 109 TRP A N 1
ATOM 836 C CA . TRP A 1 109 ? -5.428 2.088 0.954 1.00 97.50 109 TRP A CA 1
ATOM 837 C C . TRP A 1 109 ? -4.921 0.695 0.600 1.00 97.50 109 TRP A C 1
ATOM 839 O O . TRP A 1 109 ? -4.118 0.588 -0.319 1.00 97.50 109 TRP A O 1
ATOM 849 N N . ASN A 1 110 ? -5.467 -0.368 1.192 1.00 96.81 110 ASN A N 1
ATOM 850 C CA . ASN A 1 110 ? -5.186 -1.739 0.762 1.00 96.81 110 ASN A CA 1
ATOM 851 C C . ASN A 1 110 ? -5.635 -1.993 -0.687 1.00 96.81 110 ASN A C 1
ATOM 853 O O . ASN A 1 110 ? -4.914 -2.608 -1.469 1.00 96.81 110 ASN A O 1
ATOM 857 N N . VAL A 1 111 ? -6.797 -1.470 -1.095 1.00 96.62 111 VAL A N 1
ATOM 858 C CA . VAL A 1 111 ? -7.214 -1.531 -2.506 1.00 96.62 111 VAL A CA 1
ATOM 859 C C . VAL A 1 111 ? -6.247 -0.744 -3.396 1.00 96.62 111 VAL A C 1
ATOM 861 O O . VAL A 1 111 ? -5.818 -1.257 -4.427 1.00 96.62 111 VAL A O 1
ATOM 864 N N . LYS A 1 112 ? -5.840 0.467 -2.993 1.00 95.75 112 LYS A N 1
ATOM 865 C CA . LYS A 1 112 ? -4.847 1.253 -3.747 1.00 95.75 112 LYS A CA 1
ATOM 866 C C . LYS A 1 112 ? -3.497 0.544 -3.850 1.00 95.75 112 LYS A C 1
ATOM 868 O O . LYS A 1 112 ? -2.893 0.570 -4.914 1.00 95.75 112 LYS A O 1
ATOM 873 N N . ALA A 1 113 ? -3.051 -0.114 -2.786 1.00 94.19 113 ALA A N 1
ATOM 874 C CA . ALA A 1 113 ? -1.824 -0.896 -2.766 1.00 94.19 113 ALA A CA 1
ATOM 875 C C . ALA A 1 113 ? -1.879 -2.034 -3.792 1.00 94.19 113 ALA A C 1
ATOM 877 O O . ALA A 1 113 ? -0.936 -2.214 -4.557 1.00 94.19 113 ALA A O 1
ATOM 878 N N . LYS A 1 114 ? -3.007 -2.747 -3.890 1.00 94.25 114 LYS A N 1
ATOM 879 C CA . LYS A 1 114 ? -3.211 -3.763 -4.936 1.00 94.25 114 LYS A CA 1
ATOM 880 C C . LYS A 1 114 ? -3.107 -3.163 -6.339 1.00 94.25 114 LYS A C 1
ATOM 882 O O . LYS A 1 114 ? -2.368 -3.690 -7.156 1.00 94.25 114 LYS A O 1
ATOM 887 N N . VAL A 1 115 ? -3.729 -2.006 -6.581 1.00 93.19 115 VAL A N 1
ATOM 888 C CA . VAL A 1 115 ? -3.619 -1.300 -7.874 1.00 93.19 115 VAL A CA 1
ATOM 889 C C . VAL A 1 115 ? -2.175 -0.888 -8.186 1.00 93.19 115 VAL A C 1
ATOM 891 O O . VAL A 1 115 ? -1.735 -1.016 -9.325 1.00 93.19 115 VAL A O 1
ATOM 894 N N . VAL A 1 116 ? -1.421 -0.398 -7.197 1.00 90.81 116 VAL A N 1
ATOM 895 C CA . VAL A 1 116 ? 0.010 -0.081 -7.357 1.00 90.81 116 VAL A CA 1
ATOM 896 C C . VAL A 1 116 ? 0.799 -1.339 -7.716 1.00 90.81 116 VAL A C 1
ATOM 898 O O . VAL A 1 116 ? 1.605 -1.305 -8.640 1.00 90.81 116 VAL A O 1
ATOM 901 N N . ALA A 1 117 ? 0.537 -2.457 -7.038 1.00 88.69 117 ALA A N 1
ATOM 902 C CA . ALA A 1 117 ? 1.183 -3.729 -7.341 1.00 88.69 117 ALA A CA 1
ATOM 903 C C . ALA A 1 117 ? 0.832 -4.249 -8.743 1.00 88.69 117 ALA A C 1
ATOM 905 O O . ALA A 1 117 ? 1.714 -4.739 -9.437 1.00 88.69 117 ALA A O 1
ATOM 906 N N . ASP A 1 118 ? -0.408 -4.086 -9.204 1.00 88.06 118 ASP A N 1
ATOM 907 C CA . ASP A 1 118 ? -0.802 -4.488 -10.558 1.00 88.06 118 ASP A CA 1
ATOM 908 C C . ASP A 1 118 ? -0.088 -3.641 -11.625 1.00 88.06 118 ASP A C 1
ATOM 910 O O . ASP A 1 118 ? 0.343 -4.162 -12.655 1.00 88.06 118 ASP A O 1
ATOM 914 N N . ARG A 1 119 ? 0.129 -2.344 -11.360 1.00 85.06 119 ARG A N 1
ATOM 915 C CA . ARG A 1 119 ? 0.876 -1.438 -12.255 1.00 85.06 119 ARG A CA 1
ATOM 916 C C . ARG A 1 119 ? 2.346 -1.805 -12.420 1.00 85.06 119 ARG A C 1
ATOM 918 O O . ARG A 1 119 ? 2.936 -1.420 -13.425 1.00 85.06 119 ARG A O 1
ATOM 925 N N . VAL A 1 120 ? 2.927 -2.571 -11.496 1.00 79.94 120 VAL A N 1
ATOM 926 C CA . VAL A 1 120 ? 4.298 -3.097 -11.622 1.00 79.94 120 VAL A CA 1
ATOM 927 C C . VAL A 1 120 ? 4.454 -3.914 -12.906 1.00 79.94 120 VAL A C 1
ATOM 929 O O . VAL A 1 120 ? 5.488 -3.819 -13.559 1.00 79.94 120 VAL A O 1
ATOM 932 N N . SER A 1 121 ? 3.414 -4.650 -13.319 1.00 73.94 121 SER A N 1
ATOM 933 C CA . SER A 1 121 ? 3.415 -5.402 -14.584 1.00 73.94 121 SER A CA 1
ATOM 934 C C . SER A 1 121 ? 3.495 -4.513 -15.834 1.00 73.94 121 SER A C 1
ATOM 936 O O . SER A 1 121 ? 3.875 -4.993 -16.897 1.00 73.94 121 SER A O 1
ATOM 938 N N . GLY A 1 122 ? 3.166 -3.224 -15.705 1.00 76.06 122 GLY A N 1
ATOM 939 C CA . GLY A 1 122 ? 3.302 -2.220 -16.758 1.00 76.06 122 GLY A CA 1
ATOM 940 C C . GLY A 1 122 ? 4.654 -1.501 -16.770 1.00 76.06 122 GLY A C 1
ATOM 941 O O . GLY A 1 122 ? 4.884 -0.687 -17.663 1.00 76.06 122 GLY A O 1
ATOM 942 N N . CYS A 1 123 ? 5.550 -1.762 -15.809 1.00 80.44 123 CYS A N 1
ATOM 943 C CA . CYS A 1 123 ? 6.910 -1.234 -15.882 1.00 80.44 123 CYS A CA 1
ATOM 944 C C . CYS A 1 123 ? 7.667 -1.935 -17.026 1.00 80.44 123 CYS A C 1
ATOM 946 O O . CYS A 1 123 ? 7.681 -3.167 -17.073 1.00 80.44 123 CYS A O 1
ATOM 948 N N . PRO A 1 124 ? 8.325 -1.185 -17.931 1.00 74.88 124 PRO A N 1
ATOM 949 C CA . PRO A 1 124 ? 9.042 -1.775 -19.053 1.00 74.88 124 PRO A CA 1
ATOM 950 C C . PRO A 1 124 ? 10.185 -2.652 -18.546 1.00 74.88 124 PRO A C 1
ATOM 952 O O . PRO A 1 124 ? 10.897 -2.289 -17.607 1.00 74.88 124 PRO A O 1
ATOM 955 N N . THR A 1 125 ? 10.410 -3.789 -19.193 1.00 75.19 125 THR A N 1
ATOM 956 C CA . THR A 1 125 ? 11.613 -4.585 -18.947 1.00 75.19 125 THR A CA 1
ATOM 957 C C . THR A 1 125 ? 12.853 -3.826 -19.421 1.00 75.19 125 THR A C 1
ATOM 959 O O . THR A 1 125 ? 12.796 -2.988 -20.324 1.00 75.19 125 THR A O 1
ATOM 962 N N . GLN A 1 126 ? 14.026 -4.149 -18.866 1.00 73.00 126 GLN A N 1
ATOM 963 C CA . GLN A 1 126 ? 15.282 -3.531 -19.312 1.00 73.00 126 GLN A CA 1
ATOM 964 C C . GLN A 1 126 ? 15.522 -3.741 -20.818 1.00 73.00 126 GLN A C 1
ATOM 966 O O . GLN A 1 126 ? 16.056 -2.862 -21.491 1.00 73.00 126 GLN A O 1
ATOM 971 N N . ARG A 1 127 ? 15.101 -4.893 -21.360 1.00 75.44 127 ARG A N 1
ATOM 972 C CA . ARG A 1 127 ? 15.195 -5.198 -22.791 1.00 75.44 127 ARG A CA 1
ATOM 973 C C . ARG A 1 127 ? 14.267 -4.312 -23.618 1.00 75.44 127 ARG A C 1
ATOM 975 O O . ARG A 1 127 ? 14.734 -3.731 -24.590 1.00 75.44 127 ARG A O 1
ATOM 982 N N . GLU A 1 128 ? 12.995 -4.197 -23.239 1.00 76.19 128 GLU A N 1
ATOM 983 C CA . GLU A 1 128 ? 12.031 -3.324 -23.927 1.00 76.19 128 GLU A CA 1
ATOM 984 C C . GLU A 1 128 ? 12.484 -1.866 -23.895 1.00 76.19 128 GLU A C 1
ATOM 986 O O . GLU A 1 128 ? 12.429 -1.188 -24.917 1.00 76.19 128 GLU A O 1
ATOM 991 N N . TYR A 1 129 ? 13.028 -1.411 -22.763 1.00 76.75 129 TYR A N 1
ATOM 992 C CA . TYR A 1 129 ? 13.610 -0.078 -22.661 1.00 76.75 129 TYR A CA 1
ATOM 993 C C . TYR A 1 129 ? 14.799 0.111 -23.611 1.00 76.75 129 TYR A C 1
ATOM 995 O O . TYR A 1 129 ? 14.849 1.101 -24.336 1.00 76.75 129 TYR A O 1
ATOM 1003 N N . ASN A 1 130 ? 15.747 -0.830 -23.632 1.00 76.69 130 ASN A N 1
ATOM 1004 C CA . ASN A 1 130 ? 16.916 -0.739 -24.508 1.00 76.69 130 ASN A CA 1
ATOM 1005 C C . ASN A 1 130 ? 16.513 -0.724 -25.994 1.00 76.69 130 ASN A C 1
ATOM 1007 O O . ASN A 1 130 ? 17.108 0.017 -26.770 1.00 76.69 130 ASN A O 1
ATOM 1011 N N . VAL A 1 131 ? 15.498 -1.507 -26.381 1.00 81.50 131 VAL A N 1
ATOM 1012 C CA . VAL A 1 131 ? 14.957 -1.515 -27.751 1.00 81.50 131 VAL A CA 1
ATOM 1013 C C . VAL A 1 131 ? 14.280 -0.186 -28.076 1.00 81.50 131 VAL A C 1
ATOM 1015 O O . VAL A 1 131 ? 14.613 0.419 -29.087 1.00 81.50 131 VAL A O 1
ATOM 1018 N N . ALA A 1 132 ? 13.385 0.304 -27.214 1.00 75.94 132 ALA A N 1
ATOM 1019 C CA . ALA A 1 132 ? 12.709 1.584 -27.424 1.00 75.94 132 ALA A CA 1
ATOM 1020 C C . ALA A 1 132 ? 13.703 2.752 -27.517 1.00 75.94 132 ALA A C 1
ATOM 1022 O O . ALA A 1 132 ? 13.553 3.630 -28.361 1.00 75.94 132 ALA A O 1
ATOM 1023 N N . LYS A 1 133 ? 14.753 2.732 -26.686 1.00 79.69 133 LYS A N 1
ATOM 1024 C CA . LYS A 1 133 ? 15.842 3.709 -26.740 1.00 79.69 133 LYS A CA 1
ATOM 1025 C C . LYS A 1 133 ? 16.582 3.648 -28.081 1.00 79.69 133 LYS A C 1
ATOM 1027 O O . LYS A 1 133 ? 16.763 4.686 -28.702 1.00 79.69 133 LYS A O 1
ATOM 1032 N N . ALA A 1 134 ? 16.973 2.454 -28.528 1.00 82.69 134 ALA A N 1
ATOM 1033 C CA . ALA A 1 134 ? 17.691 2.282 -29.789 1.00 82.69 134 ALA A CA 1
ATOM 1034 C C . ALA A 1 134 ? 16.855 2.711 -31.008 1.00 82.69 134 ALA A C 1
ATOM 1036 O O . ALA A 1 134 ? 17.401 3.289 -31.941 1.00 82.69 134 ALA A O 1
ATOM 1037 N N . VAL A 1 135 ? 15.540 2.461 -30.993 1.00 84.75 135 VAL A N 1
ATOM 1038 C CA . VAL A 1 135 ? 14.618 2.930 -32.043 1.00 84.75 135 VAL A CA 1
ATOM 1039 C C . VAL A 1 135 ? 14.553 4.457 -32.065 1.00 84.75 135 VAL A C 1
ATOM 1041 O O . VAL A 1 135 ? 14.771 5.043 -33.117 1.00 84.75 135 VAL A O 1
ATOM 1044 N N . ALA A 1 136 ? 14.349 5.102 -30.913 1.00 80.62 136 ALA A N 1
ATOM 1045 C CA . ALA A 1 136 ? 14.288 6.563 -30.834 1.00 80.62 136 ALA A CA 1
ATOM 1046 C C . ALA A 1 136 ? 15.609 7.238 -31.251 1.00 80.62 136 ALA A C 1
ATOM 1048 O O . ALA A 1 136 ? 15.598 8.276 -31.905 1.00 80.62 136 ALA A O 1
ATOM 1049 N N . GLU A 1 137 ? 16.756 6.648 -30.895 1.00 85.00 137 GLU A N 1
ATOM 1050 C CA . GLU A 1 137 ? 18.072 7.133 -31.335 1.00 85.00 137 GLU A CA 1
ATOM 1051 C C . GLU A 1 137 ? 18.264 6.971 -32.852 1.00 85.00 137 GLU A C 1
ATOM 1053 O O . GLU A 1 137 ? 18.838 7.851 -33.486 1.00 85.00 137 GLU A O 1
ATOM 1058 N N . ALA A 1 138 ? 17.763 5.885 -33.449 1.00 83.44 138 ALA A N 1
ATOM 1059 C CA . ALA A 1 138 ? 17.818 5.673 -34.894 1.00 83.44 138 ALA A CA 1
ATOM 1060 C C . ALA A 1 138 ? 16.882 6.616 -35.671 1.00 83.44 138 ALA A C 1
ATOM 1062 O O . ALA A 1 138 ? 17.264 7.096 -36.734 1.00 83.44 138 ALA A O 1
ATOM 1063 N N . GLU A 1 139 ? 15.689 6.904 -35.143 1.00 83.19 139 GLU A N 1
ATOM 1064 C CA . GLU A 1 139 ? 14.753 7.878 -35.721 1.00 83.19 139 GLU A CA 1
ATOM 1065 C C . GLU A 1 139 ? 15.337 9.295 -35.688 1.00 83.19 139 GLU A C 1
ATOM 1067 O O . GLU A 1 139 ? 15.334 9.976 -36.707 1.00 83.19 139 GLU A O 1
ATOM 1072 N N . ALA A 1 140 ? 15.942 9.700 -34.566 1.00 81.25 140 ALA A N 1
ATOM 1073 C CA . ALA A 1 140 ? 16.583 11.010 -34.438 1.00 81.25 140 ALA A CA 1
ATOM 1074 C C . ALA A 1 140 ? 17.772 11.209 -35.398 1.00 81.25 140 ALA A C 1
ATOM 1076 O O . ALA A 1 140 ? 18.053 12.333 -35.794 1.00 81.25 140 ALA A O 1
ATOM 1077 N N . LEU A 1 141 ? 18.471 10.132 -35.773 1.00 80.25 141 LEU A N 1
ATOM 1078 C CA . LEU A 1 141 ? 19.579 10.168 -36.736 1.00 80.25 141 LEU A CA 1
ATOM 1079 C C . LEU A 1 141 ? 19.121 10.090 -38.202 1.00 80.25 141 LEU A C 1
ATOM 1081 O O . LEU A 1 141 ? 19.941 10.281 -39.094 1.00 80.25 141 LEU A O 1
ATOM 1085 N N . GLY A 1 142 ? 17.855 9.747 -38.458 1.00 72.00 142 GLY A N 1
ATOM 1086 C CA . GLY A 1 142 ? 17.275 9.659 -39.802 1.00 72.00 142 GLY A CA 1
ATOM 1087 C C . GLY A 1 142 ? 16.498 10.905 -40.240 1.00 72.00 142 GLY A C 1
ATOM 1088 O O . GLY A 1 142 ? 16.027 10.939 -41.375 1.00 72.00 142 GLY A O 1
ATOM 1089 N N . GLU A 1 143 ? 16.336 11.891 -39.352 1.00 60.50 143 GLU A N 1
ATOM 1090 C CA . GLU A 1 143 ? 15.711 13.192 -39.643 1.00 60.50 143 GLU A CA 1
ATOM 1091 C C . GLU A 1 143 ? 16.724 14.290 -40.053 1.00 60.50 143 GLU A C 1
ATOM 1093 O O . GLU A 1 143 ? 16.296 15.397 -40.387 1.00 60.50 143 GLU A O 1
ATOM 1098 N N . ASP A 1 144 ? 18.027 13.972 -40.087 1.00 49.50 144 ASP A N 1
ATOM 1099 C CA . ASP A 1 144 ? 19.125 14.801 -40.631 1.00 49.50 144 ASP A CA 1
ATOM 1100 C C . ASP A 1 144 ? 19.510 14.380 -42.067 1.00 49.50 144 ASP A C 1
ATOM 1102 O O . ASP A 1 144 ? 19.849 15.275 -42.882 1.00 49.50 144 ASP A O 1
#

Radius of gyration: 25.73 Å; chains: 1; bounding box: 84×55×64 Å

Secondary structure (DSSP, 8-state):
-----------------STTTTTTTTS-HHHHHHHHHHHHHHHHHHHHHHHHHHTTS---HHHHHHHHHHHHHHHHHHHHHHHHHHHHHHHHTT-HHHHHHHHHHHHHHHHHHHHHHHHGGGSPPHHHHHHHHHHHHHHHHH--

Foldseek 3Di:
DDDDDDDDDDDPPDPPPDPVVVVVVPDDLLRLLVVLLVLLVVLLVVLVVVLVVLVVDDDDQLSVLSVVLNVLSVVLNVLSVVLSVQLVVCVVVVPPPSVVVSSVSSVVSSVVSVVSSVCNVVRDDPVRRVVVVVVVVVVVVVVD